Protein AF-A0A3P6THE8-F1 (afdb_monomer_lite)

InterPro domains:
  IPR002194 Chaperonin TCP-1, conserved site [PS00995] (25-33)
  IPR002423 Chaperonin Cpn60/GroEL/TCP-1 family [PF00118] (6-57)
  IPR017998 T-complex protein 1 [PTHR11353] (6-95)
  IPR027413 GroEL-like equatorial domain superfamily [G3DSA:1.10.560.10] (6-95)
  IPR027413 GroEL-like equatorial domain superfamily [SSF48592] (6-90)

Sequence (114 aa):
MSFSCREITVKHSAAESMIEIAKTQDEETGDGTTSVIILAGEVMAQAQPFLEQKIHSFLEPFLEQEIHPTIITQAYRAALKDMVKLAEEKFSKLVDINNEKEIDRVPYGLFNLA

Organism: Cylicostephanus goldi (NCBI:txid71465)

pLDDT: mean 79.61, std 15.59, range [34.78, 95.88]

Structure (mmCIF, N/CA/C/O backbone):
data_AF-A0A3P6THE8-F1
#
_entry.id   AF-A0A3P6THE8-F1
#
loop_
_atom_site.group_PDB
_atom_site.id
_atom_site.type_symbol
_atom_site.label_atom_id
_atom_site.label_alt_id
_atom_site.label_comp_id
_atom_site.label_asym_id
_atom_site.label_entity_id
_atom_site.label_seq_id
_atom_site.pdbx_PDB_ins_code
_atom_site.Cartn_x
_atom_site.Cartn_y
_atom_site.Cartn_z
_atom_site.occupancy
_atom_site.B_iso_or_equiv
_atom_site.auth_seq_id
_atom_site.auth_comp_id
_atom_site.auth_asym_id
_atom_site.auth_atom_id
_atom_site.pdbx_PDB_model_num
ATOM 1 N N . MET A 1 1 ? 16.804 15.469 -7.008 1.00 34.78 1 MET A N 1
ATOM 2 C CA . MET A 1 1 ? 17.196 15.428 -5.581 1.00 34.78 1 MET A CA 1
ATOM 3 C C . MET A 1 1 ? 16.535 14.185 -5.007 1.00 34.78 1 MET A C 1
ATOM 5 O O . MET A 1 1 ? 15.324 14.191 -4.857 1.00 34.78 1 MET A O 1
ATOM 9 N N . SER A 1 2 ? 17.280 13.083 -4.867 1.00 40.44 2 SER A N 1
ATOM 10 C CA . SER A 1 2 ? 16.701 11.790 -4.476 1.00 40.44 2 SER A CA 1
ATOM 11 C C . SER A 1 2 ? 16.448 11.794 -2.969 1.00 40.44 2 SER A C 1
ATOM 13 O O . SER A 1 2 ? 17.398 11.824 -2.187 1.00 40.44 2 SER A O 1
ATOM 15 N N . PHE A 1 3 ? 15.181 11.859 -2.558 1.00 52.47 3 PHE A N 1
ATOM 16 C CA . PHE A 1 3 ? 14.782 11.737 -1.156 1.00 52.47 3 PHE A CA 1
ATOM 17 C C . PHE A 1 3 ? 14.949 10.274 -0.726 1.00 52.47 3 PHE A C 1
ATOM 19 O O . PHE A 1 3 ? 14.024 9.473 -0.828 1.00 52.47 3 PHE A O 1
ATOM 26 N N . SER A 1 4 ? 16.141 9.898 -0.262 1.00 56.19 4 SER A N 1
ATOM 27 C CA . SER A 1 4 ? 16.348 8.580 0.335 1.00 56.19 4 SER A CA 1
ATOM 28 C C . SER A 1 4 ? 15.885 8.617 1.791 1.00 56.19 4 SER A C 1
ATOM 30 O O . SER A 1 4 ? 16.542 9.196 2.654 1.00 56.19 4 SER A O 1
ATOM 32 N N . CYS A 1 5 ? 14.752 7.974 2.084 1.00 57.28 5 CYS A N 1
ATOM 33 C CA . CYS A 1 5 ? 14.192 7.847 3.439 1.00 57.28 5 CYS A CA 1
ATOM 34 C C . CYS A 1 5 ? 15.144 7.119 4.425 1.00 57.28 5 CYS A C 1
ATOM 36 O O . CYS A 1 5 ? 14.875 7.033 5.622 1.00 57.28 5 CYS A O 1
ATOM 38 N N . ARG A 1 6 ? 16.282 6.602 3.933 1.00 58.38 6 ARG A N 1
ATOM 39 C CA . ARG A 1 6 ? 17.315 5.894 4.700 1.00 58.38 6 ARG A CA 1
ATOM 40 C C . ARG A 1 6 ? 18.013 6.765 5.750 1.00 58.38 6 ARG A C 1
ATOM 42 O O . ARG A 1 6 ? 18.441 6.224 6.764 1.00 58.38 6 ARG A O 1
ATOM 49 N N . GLU A 1 7 ? 18.101 8.078 5.540 1.00 65.62 7 GLU A N 1
ATOM 50 C CA . GLU A 1 7 ? 18.831 8.997 6.435 1.00 65.62 7 GLU A CA 1
ATOM 51 C C . GLU A 1 7 ? 17.942 9.678 7.492 1.00 65.62 7 GLU A C 1
ATOM 53 O O . GLU A 1 7 ? 18.429 10.438 8.330 1.00 65.62 7 GLU A O 1
ATOM 58 N N . ILE A 1 8 ? 16.632 9.412 7.489 1.00 74.12 8 ILE A N 1
ATOM 59 C CA . ILE A 1 8 ? 15.680 10.090 8.371 1.00 74.12 8 ILE A CA 1
ATOM 60 C C . ILE A 1 8 ? 15.602 9.350 9.716 1.00 74.12 8 ILE A C 1
ATOM 62 O O . ILE A 1 8 ? 15.291 8.163 9.769 1.00 74.12 8 ILE A O 1
ATOM 66 N N . THR A 1 9 ? 15.863 10.056 10.822 1.00 70.56 9 THR A N 1
ATOM 67 C CA . THR A 1 9 ? 15.679 9.543 12.193 1.00 70.56 9 THR A CA 1
ATOM 68 C C . THR A 1 9 ? 14.488 10.233 12.852 1.00 70.56 9 THR A C 1
ATOM 70 O O . THR A 1 9 ? 14.462 11.457 12.977 1.00 70.56 9 THR A O 1
ATOM 73 N N . VAL A 1 10 ? 13.498 9.460 13.296 1.00 81.69 10 VAL A N 1
ATOM 74 C CA . VAL A 1 10 ? 12.266 9.967 13.927 1.00 81.69 10 VAL A CA 1
ATOM 75 C C . VAL A 1 10 ? 12.044 9.313 15.284 1.00 81.69 10 VAL A C 1
ATOM 77 O O . VAL A 1 10 ? 12.481 8.195 15.520 1.00 81.69 10 VAL A O 1
ATOM 80 N N . LYS A 1 11 ? 11.366 10.023 16.194 1.00 81.44 11 LYS A N 1
ATOM 81 C CA . LYS A 1 11 ? 11.048 9.523 17.547 1.00 81.44 11 LYS A CA 1
ATOM 82 C C . LYS A 1 11 ? 9.643 8.932 17.674 1.00 81.44 11 LYS A C 1
ATOM 84 O O . LYS A 1 11 ? 9.340 8.290 18.672 1.00 81.44 11 LYS A O 1
ATOM 89 N N . HIS A 1 12 ? 8.757 9.221 16.723 1.00 87.88 12 HIS A N 1
ATOM 90 C CA . HIS A 1 12 ? 7.365 8.791 16.779 1.00 87.88 12 HIS A CA 1
ATOM 91 C C . HIS A 1 12 ? 7.220 7.414 16.127 1.00 87.88 12 HIS A C 1
ATOM 93 O O . HIS A 1 12 ? 7.543 7.273 14.951 1.00 87.88 12 HIS A O 1
ATOM 99 N N . SER A 1 13 ? 6.678 6.435 16.856 1.00 87.88 13 SER A N 1
ATOM 100 C CA . SER A 1 13 ? 6.561 5.043 16.388 1.00 87.88 13 SER A CA 1
ATOM 101 C C . SER A 1 13 ? 5.821 4.916 15.048 1.00 87.88 13 SER A C 1
ATOM 103 O O . SER A 1 13 ? 6.274 4.196 14.170 1.00 87.88 13 SER A O 1
ATOM 105 N N . ALA A 1 14 ? 4.757 5.695 14.809 1.00 86.06 14 ALA A N 1
ATOM 106 C CA . ALA A 1 14 ? 4.080 5.654 13.506 1.00 86.06 14 ALA A CA 1
ATOM 107 C C . ALA A 1 14 ? 4.950 6.194 12.355 1.00 86.06 14 ALA A C 1
ATOM 109 O O . ALA A 1 14 ? 4.843 5.726 11.228 1.00 86.06 14 ALA A O 1
ATOM 110 N N . ALA A 1 15 ? 5.822 7.172 12.627 1.00 86.81 15 ALA A N 1
ATOM 111 C CA . ALA A 1 15 ? 6.726 7.699 11.609 1.00 86.81 15 ALA A CA 1
ATOM 112 C C . ALA A 1 15 ? 7.863 6.706 11.321 1.00 86.81 15 ALA A C 1
ATOM 114 O O . ALA A 1 15 ? 8.300 6.597 10.180 1.00 86.81 15 ALA A O 1
ATOM 115 N N . GLU A 1 16 ? 8.305 5.957 12.333 1.00 89.62 16 GLU A N 1
ATOM 116 C CA . GLU A 1 16 ? 9.258 4.858 12.169 1.00 89.62 16 GLU A CA 1
ATOM 117 C C . GLU A 1 16 ? 8.679 3.764 11.262 1.00 89.62 16 GLU A C 1
ATOM 119 O O . GLU A 1 16 ? 9.316 3.405 10.275 1.00 89.62 16 GLU A O 1
ATOM 124 N N . SER A 1 17 ? 7.425 3.351 11.485 1.00 89.56 17 SER A N 1
ATOM 125 C CA . SER A 1 17 ? 6.737 2.403 10.594 1.00 89.56 17 SER A CA 1
ATOM 126 C C . SER A 1 17 ? 6.612 2.913 9.152 1.00 89.56 17 SER A C 1
ATOM 128 O O . SER A 1 17 ? 6.762 2.141 8.211 1.00 89.56 17 SER A O 1
ATOM 130 N N . MET A 1 18 ? 6.382 4.215 8.944 1.00 89.56 18 MET A N 1
ATOM 131 C CA . MET A 1 18 ? 6.359 4.798 7.594 1.00 89.56 18 MET A CA 1
ATOM 132 C C . MET A 1 18 ? 7.736 4.712 6.915 1.00 89.56 18 MET A C 1
ATOM 134 O O . MET A 1 18 ? 7.818 4.379 5.735 1.00 89.56 18 MET A O 1
ATOM 138 N N . ILE A 1 19 ? 8.827 4.957 7.648 1.00 89.38 19 ILE A N 1
ATOM 139 C CA . ILE A 1 19 ? 10.192 4.816 7.116 1.00 89.38 19 ILE A CA 1
ATOM 140 C C . ILE A 1 19 ? 10.492 3.356 6.759 1.00 89.38 19 ILE A C 1
ATOM 142 O O . ILE A 1 19 ? 11.097 3.103 5.717 1.00 89.38 19 ILE A O 1
ATOM 146 N N . GLU A 1 20 ? 10.068 2.403 7.589 1.00 88.94 20 GLU A N 1
ATOM 147 C CA . GLU A 1 20 ? 10.211 0.971 7.303 1.00 88.94 20 GLU A CA 1
ATOM 148 C C . GLU A 1 20 ? 9.488 0.576 6.012 1.00 88.94 20 GLU A C 1
ATOM 150 O O . GLU A 1 20 ? 10.098 -0.067 5.164 1.00 88.94 20 GLU A O 1
ATOM 155 N N . ILE A 1 21 ? 8.253 1.047 5.794 1.00 89.81 21 ILE A N 1
ATOM 156 C CA . ILE A 1 21 ? 7.506 0.795 4.548 1.00 89.81 21 ILE A CA 1
ATOM 157 C C . ILE A 1 21 ? 8.283 1.295 3.321 1.00 89.81 21 ILE A C 1
ATOM 159 O O . ILE A 1 21 ? 8.415 0.569 2.335 1.00 89.81 21 ILE A O 1
ATOM 163 N N . ALA A 1 22 ? 8.833 2.515 3.370 1.00 89.56 22 ALA A N 1
ATOM 164 C CA . ALA A 1 22 ? 9.637 3.040 2.263 1.00 89.56 22 ALA A CA 1
ATOM 165 C C . ALA A 1 22 ? 10.927 2.240 2.035 1.00 89.56 22 ALA A C 1
ATOM 167 O O . ALA A 1 22 ? 11.320 2.051 0.885 1.00 89.56 22 ALA A O 1
ATOM 168 N N . LYS A 1 23 ? 11.584 1.770 3.105 1.00 89.44 23 LYS A N 1
ATOM 169 C CA . LYS A 1 23 ? 12.788 0.930 3.002 1.00 89.44 23 LYS A CA 1
ATOM 170 C C . LYS A 1 23 ? 12.471 -0.424 2.379 1.00 89.44 23 LYS A C 1
ATOM 172 O O . LYS A 1 23 ? 13.163 -0.817 1.451 1.00 89.44 23 LYS A O 1
ATOM 177 N N . THR A 1 24 ? 11.398 -1.084 2.811 1.00 91.31 24 THR A N 1
ATOM 178 C CA . THR A 1 24 ? 10.954 -2.344 2.204 1.00 91.31 24 THR A CA 1
ATOM 179 C C . THR A 1 24 ? 10.624 -2.160 0.721 1.00 91.31 24 THR A C 1
ATOM 181 O O . THR A 1 24 ? 11.015 -2.985 -0.094 1.00 91.31 24 THR A O 1
ATOM 184 N N . GLN A 1 25 ? 9.984 -1.052 0.330 1.00 90.38 25 GLN A N 1
ATOM 185 C CA . GLN A 1 25 ? 9.698 -0.771 -1.084 1.00 90.38 25 GLN A CA 1
ATOM 186 C C . GLN A 1 25 ? 10.978 -0.589 -1.926 1.00 90.38 25 GLN A C 1
ATOM 188 O O . GLN A 1 25 ? 11.058 -1.059 -3.063 1.00 90.38 25 GLN A O 1
ATOM 193 N N . ASP A 1 26 ? 11.983 0.081 -1.360 1.00 89.38 26 ASP A N 1
ATOM 194 C CA . ASP A 1 26 ? 13.298 0.275 -1.978 1.00 89.38 26 ASP A CA 1
ATOM 195 C C . ASP A 1 26 ? 14.073 -1.049 -2.112 1.00 89.38 26 ASP A C 1
ATOM 197 O O . ASP A 1 26 ? 14.730 -1.282 -3.120 1.00 89.38 26 ASP A O 1
ATOM 201 N N . GLU A 1 27 ? 13.976 -1.931 -1.115 1.00 90.69 27 GLU A N 1
ATOM 202 C CA . GLU A 1 27 ? 14.644 -3.240 -1.105 1.00 90.69 27 GLU A CA 1
ATOM 203 C C . GLU A 1 27 ? 13.996 -4.248 -2.066 1.00 90.69 27 GLU A C 1
ATOM 205 O O . GLU A 1 27 ? 14.710 -4.966 -2.764 1.00 90.69 27 GLU A O 1
ATOM 210 N N . GLU A 1 28 ? 12.663 -4.291 -2.131 1.00 89.06 28 GLU A N 1
ATOM 211 C CA . GLU A 1 28 ? 11.928 -5.286 -2.924 1.00 89.06 28 GLU A CA 1
ATOM 212 C C . GLU A 1 28 ? 11.785 -4.894 -4.400 1.00 89.06 28 GLU A C 1
ATOM 214 O O . GLU A 1 28 ? 11.803 -5.750 -5.283 1.00 89.06 28 GLU A O 1
ATOM 219 N N . THR A 1 29 ? 11.591 -3.603 -4.692 1.00 85.69 29 THR A N 1
ATOM 220 C CA . THR A 1 29 ? 11.309 -3.124 -6.061 1.00 85.69 29 THR A CA 1
ATOM 221 C C . THR A 1 29 ? 12.286 -2.048 -6.531 1.00 85.69 29 THR A C 1
ATOM 223 O O . THR A 1 29 ? 12.541 -1.944 -7.728 1.00 85.69 29 THR A O 1
ATOM 226 N N . GLY A 1 30 ? 12.836 -1.239 -5.620 1.00 84.56 30 GLY A N 1
ATOM 227 C CA . GLY A 1 30 ? 13.739 -0.131 -5.965 1.00 84.56 30 GLY A CA 1
ATOM 228 C C . GLY A 1 30 ? 13.059 1.062 -6.652 1.00 84.56 30 GLY A C 1
ATOM 229 O O . GLY A 1 30 ? 13.741 1.976 -7.106 1.00 84.56 30 GLY A O 1
ATOM 230 N N . ASP A 1 31 ? 11.725 1.071 -6.726 1.00 85.06 31 ASP A N 1
ATOM 231 C CA . ASP A 1 31 ? 10.906 2.145 -7.296 1.00 85.06 31 ASP A CA 1
ATOM 232 C C . ASP A 1 31 ? 9.650 2.385 -6.441 1.00 85.06 31 ASP A C 1
ATOM 234 O O . ASP A 1 31 ? 9.207 1.517 -5.681 1.00 85.06 31 ASP A O 1
ATOM 238 N N . GLY A 1 32 ? 9.065 3.579 -6.547 1.00 85.31 32 GLY A N 1
ATOM 239 C CA . GLY A 1 32 ? 7.808 3.922 -5.884 1.00 85.31 32 GLY A CA 1
ATOM 240 C C . GLY A 1 32 ? 7.929 4.238 -4.389 1.00 85.31 32 GLY A C 1
ATOM 241 O O . GLY A 1 32 ? 6.908 4.348 -3.711 1.00 85.31 32 GLY A O 1
ATOM 242 N N . THR A 1 33 ? 9.141 4.445 -3.863 1.00 88.88 33 THR A N 1
ATOM 243 C CA . THR A 1 33 ? 9.395 4.764 -2.439 1.00 88.88 33 THR A CA 1
ATOM 244 C C . THR A 1 33 ? 8.696 6.044 -1.971 1.00 88.88 33 THR A C 1
ATOM 246 O O . THR A 1 33 ? 8.283 6.148 -0.820 1.00 88.88 33 THR A O 1
ATOM 249 N N . THR A 1 34 ? 8.508 7.016 -2.867 1.00 88.06 34 THR A N 1
ATOM 250 C CA . THR A 1 34 ? 7.744 8.241 -2.578 1.00 88.06 34 THR A CA 1
ATOM 251 C C . THR A 1 34 ? 6.240 7.989 -2.680 1.00 88.06 34 THR A C 1
ATOM 253 O O . THR A 1 34 ? 5.477 8.374 -1.793 1.00 88.06 34 THR A O 1
ATOM 256 N N . SER A 1 35 ? 5.809 7.296 -3.736 1.00 89.88 35 SER A N 1
ATOM 257 C CA . SER A 1 35 ? 4.399 6.991 -3.988 1.00 89.88 35 SER A CA 1
ATOM 258 C C . SER A 1 35 ? 3.782 6.163 -2.862 1.00 89.88 35 SER A C 1
ATOM 260 O O . SER A 1 35 ? 2.670 6.463 -2.434 1.00 89.88 35 SER A O 1
ATOM 262 N N . VAL A 1 36 ? 4.504 5.172 -2.326 1.00 90.94 36 VAL A N 1
ATOM 263 C CA . VAL A 1 36 ? 3.999 4.319 -1.238 1.00 90.94 36 VAL A CA 1
ATOM 264 C C . VAL A 1 36 ? 3.712 5.119 0.040 1.00 90.94 36 VAL A C 1
ATOM 266 O O . VAL A 1 36 ? 2.705 4.876 0.702 1.00 90.94 36 VAL A O 1
ATOM 269 N N . ILE A 1 37 ? 4.527 6.133 0.350 1.00 90.94 37 ILE A N 1
ATOM 270 C CA . ILE A 1 37 ? 4.334 7.010 1.515 1.00 90.94 37 ILE A CA 1
ATOM 271 C C . ILE A 1 37 ? 3.110 7.906 1.338 1.00 90.94 37 ILE A C 1
ATOM 273 O O . ILE A 1 37 ? 2.304 8.037 2.260 1.00 90.94 37 ILE A O 1
ATOM 277 N N . ILE A 1 38 ? 2.953 8.495 0.150 1.00 91.81 38 ILE A N 1
ATOM 278 C CA . ILE A 1 38 ? 1.798 9.343 -0.171 1.00 91.81 38 ILE A CA 1
ATOM 279 C C . ILE A 1 38 ? 0.508 8.517 -0.109 1.00 91.81 38 ILE A C 1
ATOM 281 O O . ILE A 1 38 ? -0.459 8.936 0.525 1.00 91.81 38 ILE A O 1
ATOM 285 N N . LEU A 1 39 ? 0.508 7.320 -0.704 1.00 92.25 39 LEU A N 1
ATOM 286 C CA . LEU A 1 39 ? -0.641 6.414 -0.687 1.00 92.25 39 LEU A CA 1
ATOM 287 C C . LEU A 1 39 ? -1.010 5.979 0.733 1.00 92.25 39 LEU A C 1
ATOM 289 O O . LEU A 1 39 ? -2.187 6.005 1.082 1.00 92.25 39 LEU A O 1
ATOM 293 N N . ALA A 1 40 ? -0.034 5.622 1.570 1.00 91.69 40 ALA A N 1
ATOM 294 C CA . ALA A 1 40 ? -0.297 5.268 2.963 1.00 91.69 40 ALA A CA 1
ATOM 295 C C . ALA A 1 40 ? -0.937 6.435 3.739 1.00 91.69 40 ALA A C 1
ATOM 297 O O . ALA A 1 40 ? -1.895 6.222 4.484 1.00 91.69 40 ALA A O 1
ATOM 298 N N . GLY A 1 41 ? -0.461 7.667 3.520 1.00 92.62 41 GLY A N 1
ATOM 299 C CA . GLY A 1 41 ? -1.062 8.876 4.088 1.00 92.62 41 GLY A CA 1
ATOM 300 C C . GLY A 1 41 ? -2.521 9.068 3.670 1.00 92.62 41 GLY A C 1
ATOM 301 O O . GLY A 1 41 ? -3.385 9.258 4.525 1.00 92.62 41 GLY A O 1
ATOM 302 N N . GLU A 1 42 ? -2.804 8.953 2.373 1.00 93.38 42 GLU A N 1
ATOM 303 C CA . GLU A 1 42 ? -4.158 9.106 1.835 1.00 93.38 42 GLU A CA 1
ATOM 304 C C . GLU A 1 42 ? -5.105 8.010 2.347 1.00 93.38 42 GLU A C 1
ATOM 306 O O . GLU A 1 42 ? -6.204 8.306 2.808 1.00 93.38 42 GLU A O 1
ATOM 311 N N . VAL A 1 43 ? -4.673 6.744 2.363 1.00 92.69 43 VAL A N 1
ATOM 312 C CA . VAL A 1 43 ? -5.480 5.624 2.886 1.00 92.69 43 VAL A CA 1
ATOM 313 C C . VAL A 1 43 ? -5.838 5.834 4.363 1.00 92.69 43 VAL A C 1
ATOM 315 O O . VAL A 1 43 ? -6.970 5.562 4.771 1.00 92.69 43 VAL A O 1
ATOM 318 N N . MET A 1 44 ? -4.905 6.352 5.169 1.00 90.44 44 MET A N 1
ATOM 319 C CA . MET A 1 44 ? -5.176 6.697 6.569 1.00 90.44 44 MET A CA 1
ATOM 320 C C . MET A 1 44 ? -6.148 7.875 6.699 1.00 90.44 44 MET A C 1
ATOM 322 O O . MET A 1 44 ? -7.067 7.806 7.516 1.00 90.44 44 MET A O 1
ATOM 326 N N . ALA A 1 45 ? -5.999 8.919 5.878 1.00 91.56 45 ALA A N 1
ATOM 327 C CA . ALA A 1 45 ? -6.919 10.058 5.857 1.00 91.56 45 ALA A CA 1
ATOM 328 C C . ALA A 1 45 ? -8.348 9.627 5.483 1.00 91.56 45 ALA A C 1
ATOM 330 O O . ALA A 1 45 ? -9.308 10.058 6.116 1.00 91.56 45 ALA A O 1
ATOM 331 N N . GLN A 1 46 ? -8.498 8.700 4.532 1.00 90.44 46 GLN A N 1
ATOM 332 C CA . GLN A 1 46 ? -9.797 8.115 4.187 1.00 90.44 46 GLN A CA 1
ATOM 333 C C . GLN A 1 46 ? -10.356 7.215 5.299 1.00 90.44 46 GLN A C 1
ATOM 335 O O . GLN A 1 46 ? -11.569 7.076 5.422 1.00 90.44 46 GLN A O 1
ATOM 340 N N . ALA A 1 47 ? -9.504 6.614 6.137 1.00 88.81 47 ALA A N 1
ATOM 341 C CA . ALA A 1 47 ? -9.942 5.809 7.279 1.00 88.81 47 ALA A CA 1
ATOM 342 C C . ALA A 1 47 ? -10.458 6.658 8.459 1.00 88.81 47 ALA A C 1
ATOM 344 O O . ALA A 1 47 ? -11.305 6.193 9.226 1.00 88.81 47 ALA A O 1
ATOM 345 N N . GLN A 1 48 ? -9.959 7.889 8.609 1.00 87.56 48 GLN A N 1
ATOM 346 C CA . GLN A 1 48 ? -10.241 8.772 9.744 1.00 87.56 48 GLN A CA 1
ATOM 347 C C . GLN A 1 48 ? -11.746 9.048 9.957 1.00 87.56 48 GLN A C 1
ATOM 349 O O . GLN A 1 48 ? -12.209 8.831 11.078 1.00 87.56 48 GLN A O 1
ATOM 354 N N . PRO A 1 49 ? -12.558 9.398 8.935 1.00 85.44 49 PRO A N 1
ATOM 355 C CA . PRO A 1 49 ? -13.994 9.617 9.113 1.00 85.44 49 PRO A CA 1
ATOM 356 C C . PRO A 1 49 ? -14.743 8.410 9.680 1.00 85.44 49 PRO A C 1
ATOM 358 O O . PRO A 1 49 ? -15.697 8.592 10.428 1.00 85.44 49 PRO A O 1
ATOM 361 N N . PHE A 1 50 ? -14.322 7.184 9.345 1.00 82.50 50 PHE A N 1
ATOM 362 C CA . PHE A 1 50 ? -14.943 5.949 9.839 1.00 82.50 50 PHE A CA 1
ATOM 363 C C . PHE A 1 50 ? -14.577 5.653 11.297 1.00 82.50 50 PHE A C 1
ATOM 365 O O . PHE A 1 50 ? -15.370 5.050 12.017 1.00 82.50 50 PHE A O 1
ATOM 372 N N . LEU A 1 51 ? -13.397 6.095 11.741 1.00 80.94 51 LEU A N 1
ATOM 373 C CA . LEU A 1 51 ? -12.959 6.008 13.137 1.00 80.94 51 LEU A CA 1
ATOM 374 C C . LEU A 1 51 ? -13.590 7.110 14.007 1.00 80.94 51 LEU A C 1
ATOM 376 O O . LEU A 1 51 ? -13.844 6.895 15.191 1.00 80.94 51 LEU A O 1
ATOM 380 N N . GLU A 1 52 ? -13.859 8.279 13.423 1.00 76.81 52 GLU A N 1
ATOM 381 C CA . GLU A 1 52 ? -14.380 9.469 14.107 1.00 76.81 52 GLU A CA 1
ATOM 382 C C . GLU A 1 52 ? -15.914 9.542 14.195 1.00 76.81 52 GLU A C 1
ATOM 384 O O . GLU A 1 52 ? -16.435 10.505 14.767 1.00 76.81 52 GLU A O 1
ATOM 389 N N . GLN A 1 53 ? -16.657 8.527 13.722 1.00 64.12 53 GLN A N 1
ATOM 390 C CA . GLN A 1 53 ? -18.137 8.466 13.748 1.00 64.12 53 GLN A CA 1
ATOM 391 C C . GLN A 1 53 ? -18.785 8.522 15.158 1.00 64.12 53 GLN A C 1
ATOM 393 O O . GLN A 1 53 ? -19.968 8.239 15.307 1.00 64.12 53 GLN A O 1
ATOM 398 N N . LYS A 1 54 ? -18.059 8.947 16.200 1.00 54.16 54 LYS A N 1
ATOM 399 C CA . LYS A 1 54 ? -18.581 9.297 17.530 1.00 54.16 54 LYS A CA 1
ATOM 400 C C . LYS A 1 54 ? -19.044 10.751 17.697 1.00 54.16 54 LYS A C 1
ATOM 402 O O . LYS A 1 54 ? -19.733 11.028 18.671 1.00 54.16 54 LYS A O 1
ATOM 407 N N . ILE A 1 55 ? -18.650 11.703 16.841 1.00 50.38 55 ILE A N 1
ATOM 408 C CA . ILE A 1 55 ? -18.625 13.125 17.267 1.00 50.38 55 ILE A CA 1
ATOM 409 C C . ILE A 1 55 ? -19.788 14.002 16.746 1.00 50.38 55 ILE A C 1
ATOM 411 O O . ILE A 1 55 ? -19.934 15.134 17.203 1.00 50.38 55 ILE A O 1
ATOM 415 N N . HIS A 1 56 ? -20.679 13.534 15.864 1.00 49.38 56 HIS A N 1
ATOM 416 C CA . HIS A 1 56 ? -21.740 14.404 15.315 1.00 49.38 56 HIS A CA 1
ATOM 417 C C . HIS A 1 56 ? -23.081 13.697 15.066 1.00 49.38 56 HIS A C 1
ATOM 419 O O . HIS A 1 56 ? -23.578 13.663 13.946 1.00 49.38 56 HIS A O 1
ATOM 425 N N . SER A 1 57 ? -23.729 13.185 16.115 1.00 50.16 57 SER A N 1
ATOM 426 C CA . SER A 1 57 ? -25.170 12.913 16.033 1.00 50.16 57 SER A CA 1
ATOM 427 C C . SER A 1 57 ? -25.899 13.463 17.253 1.00 50.16 57 SER A C 1
ATOM 429 O O . SER A 1 57 ? -26.107 12.790 18.251 1.00 50.16 57 SER A O 1
ATOM 431 N N . PHE A 1 58 ? -26.297 14.733 17.166 1.00 57.25 58 PHE A N 1
ATOM 432 C CA . PHE A 1 58 ? -27.314 15.306 18.056 1.00 57.25 58 PHE A CA 1
ATOM 433 C C . PHE A 1 58 ? -28.739 15.069 17.510 1.00 57.25 58 PH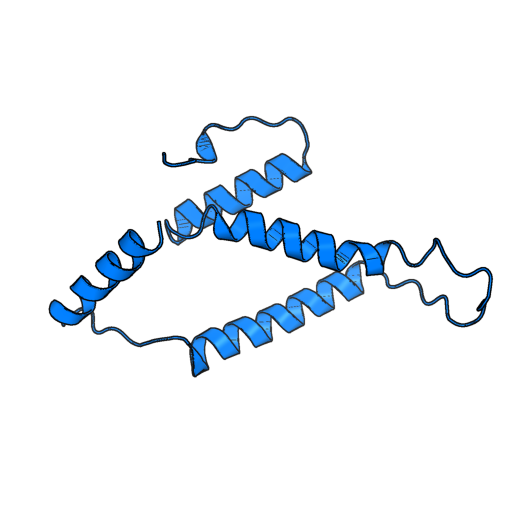E A C 1
ATOM 435 O O . PHE A 1 58 ? -29.709 15.494 18.131 1.00 57.25 58 PHE A O 1
ATOM 442 N N . LEU A 1 59 ? -28.875 14.435 16.333 1.00 53.03 59 LEU A N 1
ATOM 443 C CA . LEU A 1 59 ? -30.139 14.335 15.590 1.00 53.03 59 LEU A CA 1
ATOM 444 C C . LEU A 1 59 ? -30.586 12.905 15.250 1.00 53.03 59 LEU A C 1
ATOM 446 O O . LEU A 1 59 ? -31.778 12.723 15.028 1.00 53.03 59 LEU A O 1
ATOM 450 N N . GLU A 1 60 ? -29.720 11.888 15.284 1.00 55.72 60 GLU A N 1
ATOM 451 C CA . GLU A 1 60 ? -30.135 10.493 15.066 1.00 55.72 60 GLU A CA 1
ATOM 452 C C . GLU A 1 60 ? -29.481 9.518 16.064 1.00 55.72 60 GLU A C 1
ATOM 454 O O . GLU A 1 60 ? -28.399 8.995 15.798 1.00 55.72 60 GLU A O 1
ATOM 459 N N . PRO A 1 61 ? -30.139 9.233 17.204 1.00 51.81 61 PRO A N 1
ATOM 460 C CA . PRO A 1 61 ? -29.656 8.293 18.224 1.00 51.81 61 PRO A CA 1
ATOM 461 C C . PRO A 1 61 ? -29.833 6.801 17.858 1.00 51.81 61 PRO A C 1
ATOM 463 O O . PRO A 1 61 ? -29.658 5.939 18.713 1.00 51.81 61 PRO A O 1
ATOM 466 N N . PHE A 1 62 ? -30.213 6.467 16.616 1.00 51.41 62 PHE A N 1
ATOM 467 C CA . PHE A 1 62 ? -30.542 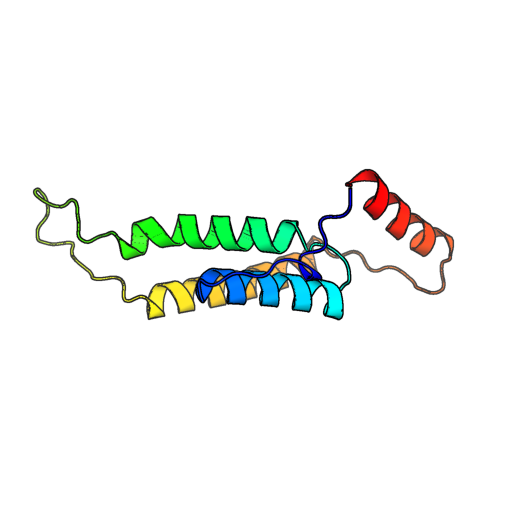5.089 16.204 1.00 51.41 62 PHE A CA 1
ATOM 468 C C . PHE A 1 62 ? -29.552 4.448 15.212 1.00 51.41 62 PHE A C 1
ATOM 470 O O . PHE A 1 62 ? -29.680 3.257 14.934 1.00 51.41 62 PHE A O 1
ATOM 477 N N . LEU A 1 63 ? -28.557 5.191 14.707 1.00 49.19 63 LEU A N 1
ATOM 478 C CA . LEU A 1 63 ? -27.574 4.706 13.718 1.00 49.19 63 LEU A CA 1
ATOM 479 C C . LEU A 1 63 ? -26.129 4.663 14.246 1.00 49.19 63 LEU A C 1
ATOM 481 O O . LEU A 1 63 ? -25.178 4.651 13.469 1.00 49.19 63 LEU A O 1
ATOM 485 N N . GLU A 1 64 ? -25.938 4.610 15.562 1.00 54.50 64 GLU A N 1
ATOM 486 C CA . GLU A 1 64 ? -24.617 4.460 16.182 1.00 54.50 64 GLU A CA 1
ATOM 487 C C . GLU A 1 64 ? -24.144 2.999 16.110 1.00 54.50 64 GLU A C 1
ATOM 489 O O . GLU A 1 64 ? -24.117 2.277 17.106 1.00 54.50 64 GLU A O 1
ATOM 494 N N . GLN A 1 65 ? -23.789 2.520 14.918 1.00 58.19 65 GLN A N 1
ATOM 495 C CA . GLN A 1 65 ? -22.982 1.306 14.821 1.00 58.19 65 GLN A CA 1
ATOM 496 C C . GLN A 1 65 ? -21.514 1.710 14.892 1.00 58.19 65 GLN A C 1
ATOM 498 O O . GLN A 1 65 ? -20.955 2.219 13.925 1.00 58.19 65 GLN A O 1
ATOM 503 N N . GLU A 1 66 ? -20.889 1.492 16.052 1.00 62.81 66 GLU A N 1
ATOM 504 C CA . GLU A 1 66 ? -19.437 1.591 16.191 1.00 62.81 66 GLU A CA 1
ATOM 505 C C . GLU A 1 66 ? -18.777 0.676 15.144 1.00 62.81 66 GLU A C 1
ATOM 507 O O . GLU A 1 66 ? -18.797 -0.554 15.262 1.00 62.81 66 GLU A O 1
ATOM 512 N N . ILE A 1 67 ? -18.187 1.261 14.098 1.00 73.81 67 ILE A N 1
ATOM 513 C CA . ILE A 1 67 ? -17.383 0.496 13.149 1.00 73.81 67 ILE A CA 1
ATOM 514 C C . ILE A 1 67 ? -16.087 0.126 13.867 1.00 73.81 67 ILE A C 1
ATOM 516 O O . ILE A 1 67 ? -15.169 0.934 14.010 1.00 73.81 67 ILE A O 1
ATOM 520 N N . HIS A 1 68 ? -16.008 -1.117 14.338 1.00 82.69 68 HIS A N 1
ATOM 521 C CA . HIS A 1 68 ? -14.804 -1.607 14.994 1.00 82.69 68 HIS A CA 1
ATOM 522 C C . HIS A 1 68 ? -13.604 -1.508 14.024 1.00 82.69 68 HIS A C 1
ATOM 524 O O . HIS A 1 68 ? -13.731 -1.945 12.876 1.00 82.69 68 HIS A O 1
ATOM 530 N N . PRO A 1 69 ? -12.415 -1.027 14.446 1.00 85.38 69 PRO A N 1
ATOM 531 C CA . PRO A 1 69 ? -11.249 -0.852 13.563 1.00 85.38 69 PRO A CA 1
ATOM 532 C C . PRO A 1 69 ? -10.845 -2.111 12.778 1.00 85.38 69 PRO A C 1
ATOM 534 O O . PRO A 1 69 ? -10.305 -2.046 11.670 1.00 85.38 69 PRO A O 1
ATOM 537 N N . THR A 1 70 ? -11.152 -3.288 13.326 1.00 88.00 70 THR A N 1
ATOM 538 C CA . THR A 1 70 ? -10.973 -4.575 12.642 1.00 88.00 70 THR A CA 1
ATOM 539 C C . THR A 1 70 ? -11.792 -4.678 11.355 1.00 88.00 70 THR A C 1
ATOM 541 O O . THR A 1 70 ? -11.286 -5.229 10.383 1.00 88.00 70 THR A O 1
ATOM 544 N N . ILE A 1 71 ? -13.011 -4.134 11.312 1.00 89.88 71 ILE A N 1
ATOM 545 C CA . ILE A 1 71 ? -13.867 -4.136 10.115 1.00 89.88 71 ILE A CA 1
ATOM 546 C C . ILE A 1 71 ? -13.255 -3.263 9.020 1.00 89.88 71 ILE A C 1
ATOM 548 O O . ILE A 1 71 ? -13.157 -3.703 7.879 1.00 89.88 71 ILE A O 1
ATOM 552 N N . ILE A 1 72 ? -12.754 -2.076 9.376 1.00 88.62 72 ILE A N 1
ATOM 553 C CA . ILE A 1 72 ? -12.057 -1.175 8.442 1.00 88.62 72 ILE A CA 1
ATOM 554 C C . ILE A 1 72 ? -10.828 -1.883 7.858 1.00 88.62 72 ILE A C 1
ATOM 556 O O . ILE A 1 72 ? -10.623 -1.915 6.646 1.00 88.62 72 ILE A O 1
ATOM 560 N N . THR A 1 73 ? -10.050 -2.542 8.720 1.00 90.38 73 THR A N 1
ATOM 561 C CA . THR A 1 73 ? -8.871 -3.313 8.301 1.00 90.38 73 THR A CA 1
ATOM 562 C C . THR A 1 73 ? -9.244 -4.470 7.367 1.00 90.38 73 THR A C 1
ATOM 564 O O . THR A 1 73 ? -8.565 -4.706 6.367 1.00 90.38 73 THR A O 1
ATOM 567 N N . GLN A 1 74 ? -10.319 -5.205 7.668 1.00 93.50 74 GLN A N 1
ATOM 568 C CA . GLN A 1 74 ? -10.811 -6.293 6.818 1.00 93.50 74 GLN A CA 1
ATOM 569 C C . GLN A 1 74 ? -11.290 -5.779 5.457 1.00 93.50 74 GLN A C 1
ATOM 571 O O . GLN A 1 74 ? -10.948 -6.377 4.437 1.00 93.50 74 GLN A O 1
ATOM 576 N N . ALA A 1 75 ? -12.015 -4.659 5.430 1.00 92.62 75 ALA A N 1
ATOM 577 C CA . ALA A 1 75 ? -12.480 -4.028 4.202 1.00 92.62 75 ALA A CA 1
ATOM 578 C C . ALA A 1 75 ? -11.306 -3.593 3.313 1.00 92.62 75 ALA A C 1
ATOM 580 O O . ALA A 1 75 ? -11.284 -3.934 2.131 1.00 92.62 75 ALA A O 1
ATOM 581 N N . TYR A 1 76 ? -10.283 -2.942 3.879 1.00 94.25 76 TYR A N 1
ATOM 582 C CA . TYR A 1 76 ? -9.087 -2.575 3.116 1.00 94.25 76 TYR A CA 1
ATOM 583 C C . TYR A 1 76 ? -8.317 -3.788 2.594 1.00 94.25 76 TYR A C 1
ATOM 585 O O . TYR A 1 76 ? -7.857 -3.770 1.455 1.00 94.25 76 TYR A O 1
ATOM 593 N N . ARG A 1 77 ? -8.214 -4.874 3.370 1.00 94.19 77 ARG A N 1
ATOM 594 C CA . ARG A 1 77 ? -7.588 -6.118 2.888 1.00 94.19 77 ARG A CA 1
ATOM 595 C C . ARG A 1 77 ? -8.369 -6.762 1.744 1.00 94.19 77 ARG A C 1
ATOM 597 O O . ARG A 1 77 ? -7.753 -7.267 0.808 1.00 94.19 77 ARG A O 1
ATOM 604 N N . ALA A 1 78 ? -9.699 -6.749 1.810 1.00 95.06 78 ALA A N 1
ATOM 605 C CA . ALA A 1 78 ? -10.543 -7.241 0.726 1.00 95.06 78 ALA A CA 1
ATOM 606 C C . ALA A 1 78 ? -10.371 -6.381 -0.537 1.00 95.06 78 ALA A C 1
ATOM 608 O O . ALA A 1 78 ? -10.070 -6.917 -1.601 1.00 95.06 78 ALA A O 1
ATOM 609 N N . ALA A 1 79 ? -10.443 -5.055 -0.396 1.00 95.25 79 ALA A N 1
ATOM 610 C CA . ALA A 1 79 ? -10.243 -4.118 -1.498 1.00 95.25 79 ALA A CA 1
ATOM 611 C C . ALA A 1 79 ? -8.847 -4.250 -2.132 1.00 95.25 79 ALA A C 1
ATOM 613 O O . ALA A 1 79 ? -8.724 -4.230 -3.354 1.00 95.25 79 ALA A O 1
ATOM 614 N N . LEU A 1 80 ? -7.798 -4.443 -1.322 1.00 94.12 80 LEU A N 1
ATOM 615 C CA . LEU A 1 80 ? -6.438 -4.683 -1.809 1.00 94.12 80 LEU A CA 1
ATOM 616 C C . LEU A 1 80 ? -6.370 -5.935 -2.691 1.00 94.12 80 LEU A C 1
ATOM 618 O O . LEU A 1 80 ? -5.774 -5.894 -3.763 1.00 94.12 80 LEU A O 1
ATOM 622 N N . LYS A 1 81 ? -7.000 -7.036 -2.268 1.00 95.31 81 LYS A N 1
ATOM 623 C CA . LYS A 1 81 ? -7.020 -8.284 -3.042 1.00 95.31 81 LYS A CA 1
ATOM 624 C C . LYS A 1 81 ? -7.656 -8.084 -4.420 1.00 95.31 81 LYS A C 1
ATOM 626 O O . LYS A 1 81 ? -7.127 -8.576 -5.416 1.00 95.31 81 LYS A O 1
ATOM 631 N N . ASP A 1 82 ? -8.758 -7.344 -4.474 1.00 95.88 82 ASP A N 1
ATOM 632 C CA . ASP A 1 82 ? -9.444 -7.042 -5.731 1.00 95.88 82 ASP A CA 1
ATOM 633 C C . ASP A 1 82 ? -8.618 -6.091 -6.610 1.00 95.88 82 ASP A C 1
ATOM 635 O O . ASP A 1 82 ? -8.528 -6.292 -7.823 1.00 95.88 82 ASP A O 1
ATOM 639 N N . MET A 1 83 ? -7.958 -5.095 -6.009 1.00 93.69 83 MET A N 1
ATOM 640 C CA . MET A 1 83 ? -7.076 -4.167 -6.722 1.00 93.69 83 MET A CA 1
ATOM 641 C C . MET A 1 83 ? -5.862 -4.865 -7.338 1.00 93.69 83 MET A C 1
ATOM 643 O O . MET A 1 83 ? -5.550 -4.598 -8.496 1.00 93.69 83 MET A O 1
ATOM 647 N N . VAL A 1 84 ? -5.215 -5.784 -6.614 1.00 94.00 84 VAL A N 1
ATOM 648 C CA . VAL A 1 84 ? -4.087 -6.573 -7.145 1.00 94.00 84 VAL A CA 1
ATOM 649 C C . VAL A 1 84 ? -4.536 -7.399 -8.345 1.00 94.00 84 VAL A C 1
ATOM 651 O O . VAL A 1 84 ? -3.915 -7.341 -9.403 1.00 94.00 84 VAL A O 1
ATOM 654 N N . LYS A 1 85 ? -5.677 -8.084 -8.224 1.00 94.94 85 LYS A N 1
ATOM 655 C CA . LYS A 1 85 ? -6.238 -8.863 -9.329 1.00 94.94 85 LYS A CA 1
ATOM 656 C C . LYS A 1 85 ? -6.522 -7.992 -10.559 1.00 94.94 85 LYS A C 1
ATOM 658 O O . LYS A 1 85 ? -6.186 -8.365 -11.678 1.00 94.94 85 LYS A O 1
ATOM 663 N N . LEU A 1 86 ? -7.112 -6.812 -10.363 1.00 94.69 86 LEU A N 1
ATOM 664 C CA . LEU A 1 86 ? -7.366 -5.871 -11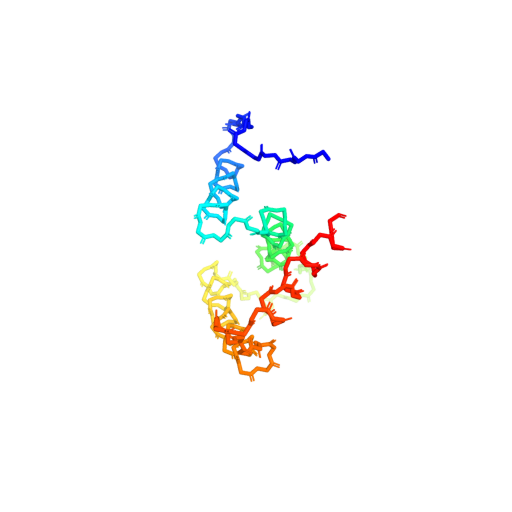.456 1.00 94.69 86 LEU A CA 1
ATOM 665 C C . LEU A 1 86 ? -6.071 -5.346 -12.090 1.00 94.69 86 LEU A C 1
ATOM 667 O O . LEU A 1 86 ? -6.024 -5.193 -13.313 1.00 94.69 86 LEU A O 1
ATOM 671 N N . ALA A 1 87 ? -5.043 -5.072 -11.285 1.00 91.69 87 ALA A N 1
ATOM 672 C CA . ALA A 1 87 ? -3.733 -4.638 -11.761 1.00 91.69 87 ALA A CA 1
ATOM 673 C C . ALA A 1 87 ? -3.099 -5.694 -12.676 1.00 91.69 87 ALA A C 1
ATOM 675 O O . ALA A 1 87 ? -2.691 -5.370 -13.792 1.00 91.69 87 ALA A O 1
ATOM 676 N N . GLU A 1 88 ? -3.103 -6.955 -12.248 1.00 91.00 88 GLU A N 1
ATOM 677 C CA . GLU A 1 88 ? -2.573 -8.081 -13.020 1.00 91.00 88 GLU A CA 1
ATOM 678 C C . GLU A 1 88 ? -3.366 -8.321 -14.310 1.00 91.00 88 GLU A C 1
ATOM 680 O O . GLU A 1 88 ? -2.776 -8.436 -15.382 1.00 91.00 88 GLU A O 1
ATOM 685 N N . GLU A 1 89 ? -4.698 -8.345 -14.244 1.00 91.69 89 GLU A N 1
ATOM 686 C CA . GLU A 1 89 ? -5.531 -8.732 -15.390 1.00 91.69 89 GLU A CA 1
ATOM 687 C C . GLU A 1 89 ? -5.682 -7.632 -16.451 1.00 91.69 89 GLU A C 1
ATOM 689 O O . GLU A 1 89 ? -5.829 -7.941 -17.635 1.00 91.69 89 GLU A O 1
ATOM 694 N N . LYS A 1 90 ? -5.708 -6.354 -16.049 1.00 91.06 90 LYS A N 1
ATOM 695 C CA . LYS A 1 90 ? -6.070 -5.245 -16.954 1.00 91.06 90 LYS A CA 1
ATOM 696 C C . LYS A 1 90 ? -4.947 -4.264 -17.240 1.00 91.06 90 LYS A C 1
ATOM 698 O O . LYS A 1 90 ? -4.963 -3.637 -18.298 1.00 91.06 90 LYS A O 1
ATOM 703 N N . PHE A 1 91 ? -4.028 -4.077 -16.298 1.00 86.62 91 PHE A N 1
ATOM 704 C CA . PHE A 1 91 ? -3.026 -3.014 -16.380 1.00 86.62 91 PHE A CA 1
ATOM 705 C C . PHE A 1 91 ? -1.610 -3.545 -16.604 1.00 86.62 91 PHE A C 1
ATOM 707 O O . PHE A 1 91 ? -0.775 -2.814 -17.142 1.00 86.62 91 PHE A O 1
ATOM 714 N N . SER A 1 92 ? -1.342 -4.804 -16.249 1.00 87.81 92 SER A N 1
ATOM 715 C CA . SER A 1 92 ? -0.049 -5.428 -16.496 1.00 87.81 92 SER A CA 1
ATOM 716 C C . SER A 1 92 ? 0.181 -5.648 -17.994 1.00 87.81 92 SER A C 1
ATOM 718 O O . SER A 1 92 ? -0.728 -5.966 -18.765 1.00 87.81 92 SER A O 1
ATOM 720 N N . LYS A 1 93 ? 1.427 -5.445 -18.421 1.00 85.56 93 LYS A N 1
ATOM 721 C CA . LYS A 1 93 ? 1.891 -5.775 -19.768 1.00 85.56 93 LYS A CA 1
ATOM 722 C C . LYS A 1 93 ? 3.024 -6.772 -19.633 1.00 85.56 93 LYS A C 1
ATOM 724 O O . LYS A 1 93 ? 3.988 -6.507 -18.920 1.00 85.56 93 LYS A O 1
ATOM 729 N N . LEU A 1 94 ? 2.902 -7.900 -20.323 1.00 84.31 94 LEU A N 1
ATOM 730 C CA . LEU A 1 94 ? 3.986 -8.867 -20.425 1.00 84.31 94 LEU A CA 1
ATOM 731 C C . LEU A 1 94 ? 5.109 -8.259 -21.268 1.00 84.31 94 LEU A C 1
ATOM 733 O O . LEU A 1 94 ? 4.846 -7.693 -22.329 1.00 84.31 94 LEU A O 1
ATOM 737 N N . VAL A 1 95 ? 6.336 -8.369 -20.771 1.00 84.62 95 VAL A N 1
ATOM 738 C CA . VAL A 1 95 ? 7.557 -7.909 -21.437 1.00 84.62 95 VAL A CA 1
ATOM 739 C C . VAL A 1 95 ? 8.449 -9.124 -21.644 1.00 84.62 95 VAL A C 1
ATOM 741 O O . VAL A 1 95 ? 8.701 -9.866 -20.690 1.00 84.62 95 VAL A O 1
ATOM 744 N N . ASP A 1 96 ? 8.913 -9.345 -22.874 1.00 87.88 96 ASP A N 1
ATOM 745 C CA . ASP A 1 96 ? 9.872 -10.415 -23.154 1.00 87.88 96 ASP A CA 1
ATOM 746 C C . ASP A 1 96 ? 11.296 -9.955 -22.819 1.00 87.88 96 ASP A C 1
ATOM 748 O O . ASP A 1 96 ? 11.843 -9.041 -23.437 1.00 87.88 96 ASP A O 1
ATOM 752 N N . ILE A 1 97 ? 11.923 -10.633 -21.857 1.00 85.50 97 ILE A N 1
ATOM 753 C CA . ILE A 1 97 ? 13.296 -10.361 -21.409 1.00 85.50 97 ILE A CA 1
ATOM 754 C C . ILE A 1 97 ? 14.364 -10.664 -22.470 1.00 85.50 97 ILE A C 1
ATOM 756 O O . ILE A 1 97 ? 15.518 -10.284 -22.303 1.00 85.50 97 ILE A O 1
ATOM 760 N N . ASN A 1 98 ? 14.014 -11.359 -23.552 1.00 88.06 98 ASN A N 1
ATOM 761 C CA . ASN A 1 98 ? 14.939 -11.622 -24.656 1.00 88.06 98 ASN A CA 1
ATOM 762 C C . ASN A 1 98 ? 14.823 -10.567 -25.766 1.00 88.06 98 ASN A C 1
ATOM 764 O O . ASN A 1 98 ? 15.629 -10.559 -26.698 1.00 88.06 98 ASN A O 1
ATOM 768 N N . ASN A 1 99 ? 13.827 -9.679 -25.684 1.00 88.25 99 ASN A N 1
ATOM 769 C CA . ASN A 1 99 ? 13.600 -8.622 -26.654 1.00 88.25 99 ASN A CA 1
ATOM 770 C C . ASN A 1 99 ? 14.160 -7.291 -26.135 1.00 88.25 99 ASN A C 1
ATOM 772 O O . ASN A 1 99 ? 13.493 -6.532 -25.432 1.00 88.25 99 ASN A O 1
ATOM 776 N N . GLU A 1 100 ? 15.390 -6.984 -26.543 1.00 84.50 100 GLU A N 1
ATOM 777 C CA . GLU A 1 100 ? 16.136 -5.781 -26.145 1.00 84.50 100 GLU A CA 1
ATOM 778 C C . GLU A 1 100 ? 15.343 -4.476 -26.370 1.00 84.50 100 GLU A C 1
ATOM 780 O O . GLU A 1 100 ? 15.350 -3.583 -25.529 1.00 84.50 100 GLU A O 1
ATOM 785 N N . LYS A 1 101 ? 14.537 -4.397 -27.441 1.00 82.88 101 LYS A N 1
ATOM 786 C CA . LYS A 1 101 ? 13.705 -3.213 -27.735 1.00 82.88 101 LYS A CA 1
ATOM 787 C C . LYS A 1 101 ? 12.549 -3.017 -26.758 1.00 82.88 101 LYS A C 1
A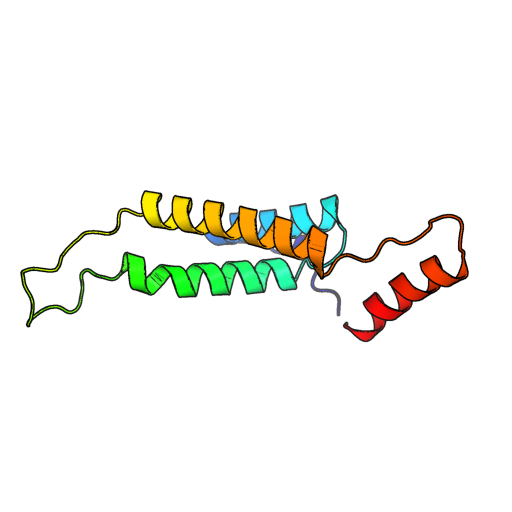TOM 789 O O . LYS A 1 101 ? 12.058 -1.895 -26.620 1.00 82.88 101 LYS A O 1
ATOM 794 N N . GLU A 1 102 ? 12.040 -4.093 -26.165 1.00 82.38 102 GLU A N 1
ATOM 795 C CA . GLU A 1 102 ? 10.997 -4.007 -25.141 1.00 82.38 102 GLU A CA 1
ATOM 796 C C . GLU A 1 102 ? 11.595 -3.653 -23.785 1.00 82.38 102 GLU A C 1
ATOM 798 O O . GLU A 1 102 ? 11.031 -2.810 -23.088 1.00 82.38 102 GLU A O 1
ATOM 803 N N . ILE A 1 103 ? 12.765 -4.212 -23.465 1.00 83.19 103 ILE A N 1
ATOM 804 C CA . ILE A 1 103 ? 13.506 -3.893 -22.242 1.00 83.19 103 ILE A CA 1
ATOM 805 C C . ILE A 1 103 ? 13.894 -2.415 -22.217 1.00 83.19 103 ILE A C 1
ATOM 807 O O . ILE A 1 103 ? 13.626 -1.745 -21.223 1.00 83.19 103 ILE A O 1
ATOM 811 N N . ASP A 1 104 ? 14.421 -1.875 -23.319 1.00 81.88 104 ASP A N 1
ATOM 812 C CA . ASP A 1 104 ? 14.835 -0.469 -23.394 1.00 81.88 104 ASP A CA 1
ATOM 813 C C . ASP A 1 104 ? 13.685 0.507 -23.116 1.00 81.88 104 ASP A C 1
ATOM 815 O O . ASP A 1 104 ? 13.895 1.576 -22.547 1.00 81.88 104 ASP A O 1
ATOM 819 N N . ARG A 1 105 ? 12.441 0.153 -23.462 1.00 78.62 105 ARG A N 1
ATOM 820 C CA . ARG A 1 105 ? 11.273 1.021 -23.230 1.00 78.62 105 ARG A CA 1
ATOM 821 C C . ARG A 1 105 ? 10.924 1.185 -21.751 1.00 78.62 105 ARG A C 1
ATOM 823 O O . ARG A 1 105 ? 10.311 2.195 -21.406 1.00 78.62 105 ARG A O 1
ATOM 830 N N . VAL A 1 106 ? 11.286 0.229 -20.894 1.00 79.19 106 VAL A N 1
ATOM 831 C CA . VAL A 1 106 ? 10.920 0.241 -19.469 1.00 79.19 106 VAL A CA 1
ATOM 832 C C . VAL A 1 106 ? 11.660 1.359 -18.705 1.00 79.19 106 VAL A C 1
ATOM 834 O O . VAL A 1 106 ? 10.979 2.197 -18.108 1.00 79.19 106 VAL A O 1
ATOM 837 N N . PRO A 1 107 ? 13.001 1.496 -18.791 1.00 70.81 107 PRO A N 1
ATOM 838 C CA . PRO A 1 107 ? 13.728 2.618 -18.193 1.00 70.81 107 PRO A CA 1
ATOM 839 C C . PRO A 1 107 ? 13.292 3.990 -18.719 1.00 70.81 107 PRO A C 1
ATOM 841 O O . PRO A 1 107 ? 13.176 4.931 -17.936 1.00 70.81 107 PRO A O 1
ATOM 844 N N . TYR A 1 108 ? 13.008 4.129 -20.023 1.00 62.91 108 TYR A N 1
ATOM 845 C CA . TYR A 1 108 ? 12.551 5.410 -20.588 1.00 62.91 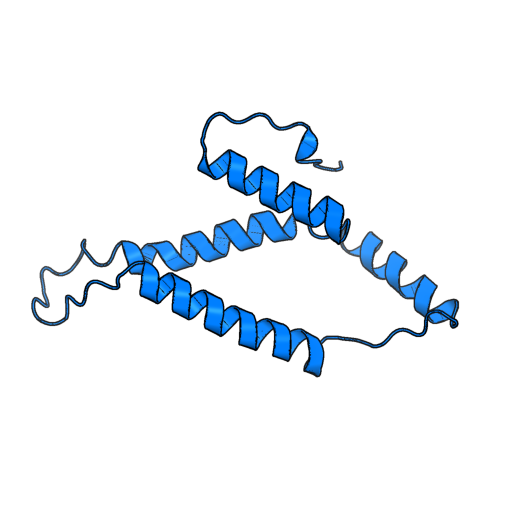108 TYR A CA 1
ATOM 846 C C . TYR A 1 108 ? 11.213 5.878 -20.001 1.00 62.91 108 TYR A C 1
ATOM 848 O O . TYR A 1 108 ? 10.979 7.083 -19.909 1.00 62.91 108 TYR A O 1
ATOM 856 N N . GLY A 1 109 ? 10.336 4.952 -19.606 1.00 61.66 109 GLY A N 1
ATOM 857 C CA . GLY A 1 109 ? 9.124 5.286 -18.859 1.00 61.66 109 GLY A CA 1
ATOM 858 C C . GLY A 1 109 ? 9.448 5.788 -17.452 1.00 61.66 109 GLY A C 1
ATOM 859 O O . GLY A 1 109 ? 8.942 6.832 -17.051 1.00 61.66 109 GLY A O 1
ATOM 860 N N . LEU A 1 110 ? 10.340 5.085 -16.747 1.00 63.31 110 LEU A N 1
ATOM 861 C CA . LEU A 1 110 ? 10.7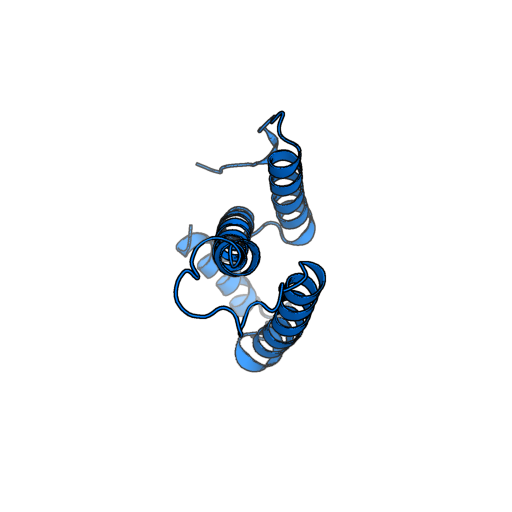25 5.391 -15.365 1.00 63.31 110 LEU A CA 1
ATOM 862 C C . LEU A 1 110 ? 11.349 6.791 -15.220 1.00 63.31 110 LEU A C 1
ATOM 864 O O . LEU A 1 110 ? 10.972 7.553 -14.337 1.00 63.31 110 LEU A O 1
ATOM 868 N N . PHE A 1 111 ? 12.270 7.159 -16.118 1.00 59.69 111 PHE A N 1
ATOM 869 C CA . PHE A 1 111 ? 12.984 8.441 -16.041 1.00 59.69 111 PHE A CA 1
ATOM 870 C C . PHE A 1 111 ? 12.149 9.659 -16.458 1.00 59.69 111 PHE A C 1
ATOM 872 O O . PHE A 1 111 ? 12.477 10.769 -16.056 1.00 59.69 111 PHE A O 1
ATOM 879 N N . ASN A 1 112 ? 11.090 9.482 -17.254 1.00 52.56 112 ASN A N 1
ATOM 880 C CA . ASN A 1 112 ? 10.227 10.591 -17.689 1.00 52.56 112 ASN A CA 1
ATOM 881 C C . ASN A 1 112 ? 9.105 10.924 -16.689 1.00 52.56 112 ASN A C 1
ATOM 883 O O . ASN A 1 112 ? 8.398 11.913 -16.876 1.00 52.56 112 ASN A O 1
ATOM 887 N N . LEU A 1 113 ? 8.915 10.090 -15.664 1.00 50.12 113 LEU A N 1
ATOM 888 C CA . LEU A 1 113 ? 7.937 10.283 -14.588 1.00 50.12 113 LEU A CA 1
ATOM 889 C C . LEU A 1 113 ? 8.552 10.901 -13.315 1.00 50.12 113 LEU A C 1
ATOM 891 O O . LEU A 1 113 ? 7.801 11.202 -12.388 1.00 50.12 113 LEU A O 1
ATOM 895 N N . ALA A 1 114 ? 9.879 11.084 -13.276 1.00 42.59 114 ALA A N 1
ATOM 896 C CA . ALA A 1 114 ? 10.644 11.617 -12.143 1.00 42.59 114 ALA A CA 1
ATOM 897 C C . ALA A 1 114 ? 11.011 13.103 -12.293 1.00 42.59 114 ALA A C 1
ATOM 899 O O . ALA A 1 114 ? 11.250 13.555 -13.437 1.00 42.59 114 ALA A O 1
#

Radius of gyration: 19.87 Å; chains: 1; bounding box: 49×27×46 Å

Foldseek 3Di:
DDPQLVPDDDDDPVVVVLSVQLVVCCVPPVDCSVVSSVVVVVLVVVCVVLQVVPPDDPPDPPPPDNPDVVNSVVVVVVVVVVVVVCCVPPVDDDADPVDPVSVVVVVVVVVVVD

Secondary structure (DSSP, 8-state):
----GGG---SSHHHHHHHHHHHHHHHHTSS-HHHHHHHHHHHHHHHHHHH-TTS--SS-TT------HHHHHHHHHHHHHHHHHHIIIII-----TT-HHHHHHHHHHHHH--